Protein AF-A0A3B0WZ82-F1 (afdb_monomer_lite)

Sequence (132 aa):
RIGVQAMIANMFLNLLFVIPLVLLDFEGPHTGLALATSGSAYMNAFMLYQGLKRQGIYKHQKGWGKLLFQALLANSFMAIFLIFLTPSITQWLTWPLIERIPYLLGFVAIAALIYAMTLLISGFRPKHLQVK

pLDDT: mean 77.95, std 13.78, range [41.44, 95.81]

Organism: NCBI:txid652676

Foldseek 3Di:
DLVVVLVVVLVVLQCVQLVVLVVVPDPCSVVSNVVSNVVSVVVSVVSVVVVCVVVVVDDDDPCPVLLVVLQVQLVVQLVCCCVPVPDDPVVLVPDDPVVNVVVVVVSVVVSVVSSVVSSVVSPDDP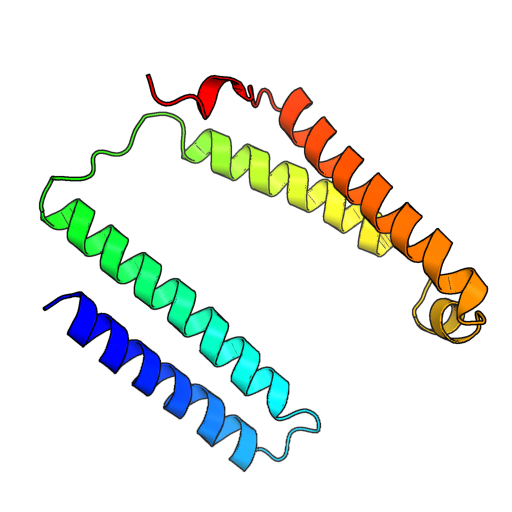CVVDDD

Secondary structure (DSSP, 8-state):
-HHHHHHHHHHHHHHHHHHHHHHTT-S-HHHHHHHHHHHHHHHHHHHHHHHHHHTT--PPPTTHHHHHHHHHHHHHHHHHHHHHHSPPHHHHHHS-HHHHHHHHHHHHHHHHHHHHHHHHHTT--GGGG---

Radius of gyration: 20.43 Å; chains: 1; bounding box: 48×30×53 Å

InterPro domains:
  IPR004268 Peptidoglycan biosynthesis protein MurJ [PF03023] (5-99)
  IPR051050 Lipid II flippase MurJ/MviN [PTHR47019] (2-130)

Structure (mmCIF, N/CA/C/O backbone):
data_AF-A0A3B0WZ82-F1
#
_entry.id   AF-A0A3B0WZ82-F1
#
loop_
_atom_site.group_PDB
_atom_site.id
_atom_site.type_symbol
_atom_site.label_atom_id
_atom_site.label_alt_id
_atom_site.label_comp_id
_atom_site.label_asym_id
_atom_site.label_entity_id
_atom_site.label_seq_id
_atom_site.pdbx_PDB_ins_code
_atom_site.Cartn_x
_atom_site.Cartn_y
_atom_site.Cartn_z
_atom_site.occupancy
_atom_site.B_iso_or_equiv
_atom_site.auth_seq_id
_atom_site.auth_comp_id
_atom_site.auth_asym_id
_atom_site.auth_atom_id
_atom_site.pdbx_PDB_model_num
ATOM 1 N N . ARG A 1 1 ? -24.632 -18.190 8.370 1.00 54.41 1 ARG A N 1
ATOM 2 C CA . ARG A 1 1 ? -25.448 -17.430 7.384 1.00 54.41 1 ARG A CA 1
ATOM 3 C C . ARG A 1 1 ? -24.631 -16.344 6.677 1.00 54.41 1 ARG A C 1
ATOM 5 O O . ARG A 1 1 ? -24.535 -16.415 5.464 1.00 54.41 1 ARG A O 1
ATOM 12 N N . ILE A 1 2 ? -23.960 -15.435 7.400 1.00 56.62 2 ILE A N 1
ATOM 13 C CA . ILE A 1 2 ? -23.102 -14.385 6.800 1.00 56.62 2 ILE A CA 1
ATOM 14 C C . ILE A 1 2 ? -21.958 -14.977 5.954 1.00 56.62 2 ILE A C 1
ATOM 16 O O . ILE A 1 2 ? -21.754 -14.537 4.834 1.00 56.62 2 ILE A O 1
ATOM 20 N N . GLY A 1 3 ? -21.289 -16.040 6.422 1.00 51.78 3 GLY A N 1
ATOM 21 C CA . GLY A 1 3 ? -20.233 -16.709 5.641 1.00 51.78 3 GLY A CA 1
ATOM 22 C C . GLY A 1 3 ? -20.713 -17.341 4.325 1.00 51.78 3 GLY A C 1
ATOM 23 O O . GLY A 1 3 ? -19.979 -17.339 3.348 1.00 51.78 3 GLY A O 1
ATOM 24 N N . VAL A 1 4 ? -21.967 -17.808 4.266 1.00 65.94 4 VAL A N 1
ATOM 25 C CA . VAL A 1 4 ? -22.566 -18.355 3.033 1.00 65.94 4 VAL A CA 1
ATOM 26 C C . VAL A 1 4 ? -22.918 -17.224 2.066 1.00 65.94 4 VAL A C 1
ATOM 28 O O . VAL A 1 4 ? -22.619 -17.321 0.884 1.00 65.94 4 VAL A O 1
ATOM 31 N N . GLN A 1 5 ? -23.473 -16.115 2.566 1.00 63.47 5 GLN A N 1
ATOM 32 C CA . GLN A 1 5 ? -23.730 -14.921 1.752 1.00 63.47 5 GLN A CA 1
ATOM 33 C C . GLN A 1 5 ? -22.433 -14.306 1.214 1.00 63.47 5 GLN A C 1
ATOM 35 O O . GLN A 1 5 ? -22.386 -13.925 0.051 1.00 63.47 5 GLN A O 1
ATOM 40 N N . ALA A 1 6 ? -21.368 -14.279 2.017 1.00 58.41 6 ALA A N 1
ATOM 41 C CA . ALA A 1 6 ? -20.055 -13.813 1.591 1.00 58.41 6 ALA A CA 1
ATOM 42 C C . ALA A 1 6 ? -19.419 -14.733 0.538 1.00 58.41 6 ALA A C 1
ATOM 44 O O . ALA A 1 6 ? -18.827 -14.244 -0.419 1.00 58.41 6 ALA A O 1
ATOM 45 N N . MET A 1 7 ? -19.573 -16.054 0.674 1.00 63.22 7 MET A N 1
ATOM 46 C CA . MET A 1 7 ? -19.057 -17.019 -0.301 1.00 63.22 7 MET A CA 1
ATOM 47 C C . MET A 1 7 ? -19.820 -16.942 -1.635 1.00 63.22 7 MET A C 1
ATOM 49 O O . MET A 1 7 ? -19.197 -16.919 -2.692 1.00 63.22 7 MET A O 1
ATOM 53 N N . ILE A 1 8 ? -21.151 -16.805 -1.592 1.00 68.31 8 ILE A N 1
ATOM 54 C CA . ILE A 1 8 ? -21.988 -16.607 -2.788 1.00 68.31 8 ILE A CA 1
ATOM 55 C C . IL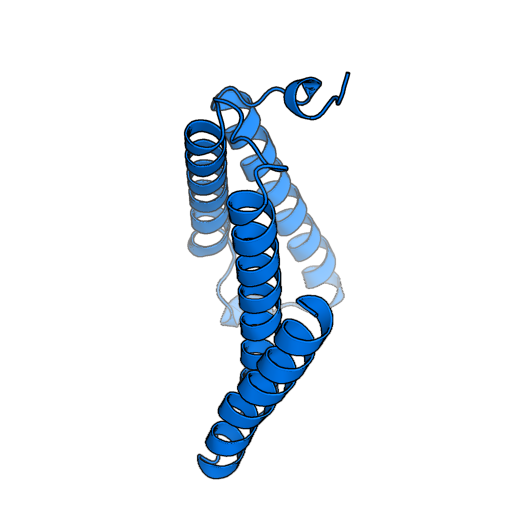E A 1 8 ? -21.629 -15.295 -3.483 1.00 68.31 8 ILE A C 1
ATOM 57 O O . ILE A 1 8 ? -21.471 -15.259 -4.699 1.00 68.31 8 ILE A O 1
ATOM 61 N N . ALA A 1 9 ? -21.466 -14.219 -2.718 1.00 62.06 9 ALA A N 1
ATOM 62 C CA . ALA A 1 9 ? -21.163 -12.912 -3.271 1.00 62.06 9 ALA A CA 1
ATOM 63 C C . ALA A 1 9 ? -19.712 -12.837 -3.809 1.00 62.06 9 ALA A C 1
ATOM 65 O O . ALA A 1 9 ? -19.476 -12.186 -4.825 1.00 62.06 9 ALA A O 1
ATOM 66 N N . ASN A 1 10 ? -18.770 -13.588 -3.220 1.00 62.69 10 ASN A N 1
ATOM 67 C CA . ASN A 1 10 ? -17.437 -13.826 -3.788 1.00 62.69 10 ASN A CA 1
ATOM 68 C C . ASN A 1 10 ? -17.507 -14.522 -5.150 1.00 62.69 10 ASN A C 1
ATOM 70 O O . ASN A 1 10 ? -16.941 -14.034 -6.124 1.00 62.69 10 ASN A O 1
ATOM 74 N N . MET A 1 11 ? -18.242 -15.634 -5.236 1.00 64.94 11 MET A N 1
ATOM 75 C CA . MET A 1 11 ? -18.415 -16.364 -6.495 1.00 64.94 11 MET A CA 1
ATOM 76 C C . MET A 1 11 ? -19.110 -15.509 -7.562 1.00 64.94 11 MET A C 1
ATOM 78 O O . MET A 1 11 ? -18.694 -15.533 -8.717 1.00 64.94 11 MET A O 1
ATOM 82 N N . PHE A 1 12 ? -20.109 -14.706 -7.180 1.00 69.00 12 PHE A N 1
ATOM 83 C CA . PHE A 1 12 ? -20.789 -13.779 -8.089 1.00 69.00 12 PHE A CA 1
ATOM 84 C C . PHE A 1 12 ? -19.860 -12.686 -8.622 1.00 69.00 12 PHE A C 1
ATOM 86 O O . PHE A 1 12 ? -19.860 -12.439 -9.823 1.00 69.00 12 PHE A O 1
ATOM 93 N N . LEU A 1 13 ? -19.051 -12.052 -7.766 1.00 59.81 13 LEU A N 1
ATOM 94 C CA . LEU A 1 13 ? -18.058 -11.065 -8.204 1.00 59.81 13 LEU A CA 1
ATOM 95 C C . LEU A 1 13 ? -16.983 -11.694 -9.088 1.00 59.81 13 LEU A C 1
ATOM 97 O O . LEU A 1 13 ? -16.605 -11.096 -10.091 1.00 59.81 13 LEU A O 1
ATOM 101 N N . ASN A 1 14 ? -16.520 -12.900 -8.745 1.00 61.03 14 ASN A N 1
ATOM 102 C CA . ASN A 1 14 ? -15.582 -13.644 -9.579 1.00 61.03 14 ASN A CA 1
ATOM 103 C C . ASN A 1 14 ? -16.150 -13.885 -10.982 1.00 61.03 14 ASN A C 1
ATOM 105 O O . ASN A 1 14 ? -15.496 -13.532 -11.957 1.00 61.03 14 ASN A O 1
ATOM 109 N N . LEU A 1 15 ? -17.388 -14.380 -11.106 1.00 62.59 15 LEU A N 1
ATOM 110 C CA . LEU A 1 15 ? -18.026 -14.548 -12.417 1.00 62.59 15 LEU A CA 1
ATOM 111 C C . LEU A 1 15 ? -18.244 -13.212 -13.145 1.00 62.59 15 LEU A C 1
ATOM 113 O O . LEU A 1 15 ? -17.963 -13.122 -14.338 1.00 62.59 15 LEU A O 1
ATOM 117 N N . LEU A 1 16 ? -18.717 -12.177 -12.444 1.00 66.56 16 LEU A N 1
ATOM 118 C CA . LEU A 1 16 ? -19.028 -10.874 -13.039 1.00 66.56 16 LEU A CA 1
ATOM 119 C C . LEU A 1 16 ? -17.782 -10.156 -13.569 1.00 66.56 16 LEU A C 1
ATOM 121 O O . LEU A 1 16 ? -17.899 -9.398 -14.517 1.00 66.56 16 LEU A O 1
ATOM 125 N N . PHE A 1 17 ? -16.603 -10.371 -12.982 1.00 60.88 17 PHE A N 1
ATOM 126 C CA . PHE A 1 17 ? -15.362 -9.748 -13.450 1.00 60.88 17 PHE A CA 1
ATOM 127 C C . PHE A 1 17 ? -14.584 -10.616 -14.443 1.00 60.88 17 PHE A C 1
ATOM 129 O O . PHE A 1 17 ? -13.988 -10.076 -15.372 1.00 60.88 17 PHE A O 1
ATOM 136 N N . VAL A 1 18 ? -14.600 -11.944 -14.291 1.00 57.38 18 VAL A N 1
ATOM 137 C CA . VAL A 1 18 ? -13.868 -12.859 -15.183 1.00 57.38 18 VAL A CA 1
ATOM 138 C C . VAL A 1 18 ? -14.548 -12.975 -16.551 1.00 57.38 18 VAL A C 1
ATOM 140 O O . VAL A 1 18 ? -13.861 -12.947 -17.569 1.00 57.38 18 VAL A O 1
ATOM 143 N N . ILE A 1 19 ? -15.883 -13.054 -16.607 1.00 60.09 19 ILE A N 1
ATOM 144 C CA . ILE A 1 19 ? -16.616 -13.260 -17.869 1.00 60.09 19 ILE A CA 1
ATOM 145 C C . ILE A 1 19 ? -16.466 -12.074 -18.842 1.00 60.09 19 ILE A C 1
ATOM 147 O O . ILE A 1 19 ? -16.133 -12.320 -20.002 1.00 60.09 19 ILE A O 1
ATOM 151 N N . PRO A 1 20 ? -16.639 -10.800 -18.433 1.00 60.06 20 PRO A N 1
ATOM 152 C CA . PRO A 1 20 ? -16.482 -9.675 -19.351 1.00 60.06 20 PRO A CA 1
ATOM 153 C C . PRO A 1 20 ? -15.041 -9.495 -19.819 1.00 60.06 20 PRO A C 1
ATOM 155 O O . PRO A 1 20 ? -14.830 -9.116 -20.963 1.00 60.06 20 PRO A O 1
ATOM 158 N N . LEU A 1 21 ? -14.048 -9.787 -18.969 1.00 55.97 21 LEU A N 1
ATOM 159 C CA . LEU A 1 21 ? -12.644 -9.641 -19.356 1.00 55.97 21 LEU A CA 1
ATOM 160 C C . LEU A 1 21 ? -12.195 -10.677 -20.389 1.00 55.97 21 LEU A C 1
ATOM 162 O O . LEU A 1 21 ? -11.351 -10.362 -21.220 1.00 55.97 21 LEU A O 1
ATOM 166 N N . VAL A 1 22 ? -12.759 -11.887 -20.347 1.00 54.84 22 VAL A N 1
ATOM 167 C CA . VAL A 1 22 ? -12.519 -12.922 -21.364 1.00 54.84 22 VAL A CA 1
ATOM 168 C C . VAL A 1 22 ? -13.256 -12.596 -22.667 1.00 54.84 22 VAL A C 1
ATOM 170 O O . VAL A 1 22 ? -12.736 -12.871 -23.740 1.00 54.84 22 VAL A O 1
ATOM 173 N N . LEU A 1 23 ? -14.439 -11.973 -22.597 1.00 56.66 23 LEU A N 1
ATOM 174 C CA . LEU A 1 23 ? -15.203 -11.573 -23.786 1.00 56.66 23 LEU A CA 1
ATOM 175 C C . LEU A 1 23 ? -14.638 -10.337 -24.509 1.00 56.66 23 LEU A C 1
ATOM 177 O O . LEU A 1 23 ? -14.923 -10.153 -25.689 1.00 56.66 23 LEU A O 1
ATOM 181 N N . LEU A 1 24 ? -13.889 -9.480 -23.808 1.00 60.12 24 LEU A N 1
ATOM 182 C CA . LEU A 1 24 ? -13.344 -8.220 -24.335 1.00 60.12 24 LEU A CA 1
ATOM 183 C C . LEU A 1 24 ? -11.926 -8.342 -24.928 1.00 60.12 24 LEU A C 1
ATOM 185 O O . LEU A 1 24 ? -11.341 -7.317 -25.262 1.00 60.12 24 LEU A O 1
ATOM 189 N N . ASP A 1 25 ? -11.385 -9.561 -25.049 1.00 54.38 25 ASP A N 1
ATOM 190 C CA . ASP A 1 25 ? -10.091 -9.879 -25.691 1.00 54.38 25 ASP A CA 1
ATOM 191 C C . ASP A 1 25 ? -8.921 -8.979 -25.232 1.00 54.38 25 ASP A C 1
ATOM 193 O O . ASP A 1 25 ? -8.083 -8.515 -26.002 1.00 54.38 25 ASP A O 1
ATOM 197 N N . PHE A 1 26 ? -8.894 -8.672 -23.931 1.00 57.91 26 PHE A N 1
ATOM 198 C CA . PHE A 1 26 ? -7.895 -7.793 -23.329 1.00 57.91 26 PHE A CA 1
ATOM 199 C C . PHE A 1 26 ? -6.566 -8.553 -23.175 1.00 57.91 26 PHE A C 1
ATOM 201 O O . PHE A 1 26 ? -6.556 -9.622 -22.565 1.00 57.91 26 PHE A O 1
ATOM 208 N N . GLU A 1 27 ? -5.442 -7.985 -23.638 1.00 55.56 27 GLU A N 1
ATOM 209 C CA . GLU A 1 27 ? -4.088 -8.597 -23.694 1.00 55.56 27 GLU A CA 1
ATOM 210 C C . GLU A 1 27 ? -3.523 -9.134 -22.348 1.00 55.56 27 GLU A C 1
ATOM 212 O O . GLU A 1 27 ? -2.428 -9.692 -22.301 1.00 55.56 27 GLU A O 1
ATOM 217 N N . GLY A 1 28 ? -4.261 -9.022 -21.237 1.00 59.50 28 GLY A N 1
ATOM 218 C CA . GLY A 1 28 ? -3.916 -9.605 -19.938 1.00 59.50 28 GLY A CA 1
ATOM 219 C C . GLY A 1 28 ? -5.139 -10.095 -19.149 1.00 59.50 28 GLY A C 1
ATOM 220 O O . GLY A 1 28 ? -5.517 -9.446 -18.168 1.00 59.50 28 GLY A O 1
ATOM 221 N N . PRO A 1 29 ? -5.732 -11.257 -19.491 1.00 57.22 29 PRO A N 1
ATOM 222 C CA . PRO A 1 29 ? -6.931 -11.801 -18.833 1.00 57.22 29 PRO A CA 1
ATOM 223 C C . PRO A 1 29 ? -6.767 -12.002 -17.314 1.00 57.22 29 PRO A C 1
ATOM 225 O O . PRO A 1 29 ? -7.724 -11.910 -16.543 1.00 57.22 29 PRO A O 1
ATOM 228 N N . HIS A 1 30 ? -5.529 -12.218 -16.856 1.00 65.19 30 HIS A N 1
ATOM 229 C CA . HIS A 1 30 ? -5.181 -12.382 -15.442 1.00 65.19 30 HIS A CA 1
ATOM 230 C C . HIS A 1 30 ? -5.430 -11.124 -14.592 1.00 65.19 30 HIS A C 1
ATOM 232 O O . HIS A 1 30 ? -5.676 -11.241 -13.390 1.00 65.19 30 HIS A O 1
ATOM 238 N N . THR A 1 31 ? -5.426 -9.931 -15.194 1.00 68.62 31 THR A N 1
ATOM 239 C CA . THR A 1 31 ? -5.722 -8.672 -14.492 1.00 68.62 31 THR A CA 1
ATOM 240 C C . THR A 1 31 ? -7.159 -8.657 -13.971 1.00 68.62 31 THR A C 1
ATOM 242 O O . THR A 1 31 ? -7.404 -8.242 -12.839 1.00 68.62 31 THR A O 1
ATOM 245 N N . GLY A 1 32 ? -8.111 -9.188 -14.745 1.00 66.00 32 GLY A N 1
ATOM 246 C CA . GLY A 1 32 ? -9.509 -9.307 -14.320 1.00 66.00 32 GLY A CA 1
ATOM 247 C C . GLY A 1 32 ? -9.681 -10.280 -13.168 1.00 66.00 32 GLY A C 1
ATOM 248 O O . GLY A 1 32 ? -10.406 -9.982 -12.224 1.00 66.00 32 GLY A O 1
ATOM 249 N N . LEU A 1 33 ? -8.951 -11.397 -13.186 1.00 66.44 33 LEU A N 1
ATOM 250 C CA . LEU A 1 33 ? -8.953 -12.368 -12.091 1.00 66.44 33 LEU A CA 1
ATOM 251 C C . LEU A 1 33 ? -8.396 -11.764 -10.788 1.00 66.44 33 LEU A C 1
ATOM 253 O O . LEU A 1 33 ? -8.956 -11.975 -9.707 1.00 66.44 33 LEU A O 1
ATOM 257 N N . ALA A 1 34 ? -7.323 -10.973 -10.881 1.00 72.56 34 ALA A N 1
ATOM 258 C CA . ALA A 1 34 ? -6.734 -10.283 -9.734 1.00 72.56 34 ALA A CA 1
ATOM 259 C C . ALA A 1 34 ? -7.678 -9.210 -9.157 1.00 72.56 34 ALA A C 1
ATOM 261 O O . ALA A 1 34 ? -7.857 -9.129 -7.935 1.00 72.56 34 ALA A O 1
ATOM 262 N N . LEU A 1 35 ? -8.332 -8.426 -10.022 1.00 72.31 35 LEU A N 1
ATOM 263 C CA . LEU A 1 35 ? -9.343 -7.444 -9.619 1.00 72.31 35 LEU A CA 1
ATOM 264 C C . LEU A 1 35 ? -10.565 -8.111 -8.980 1.00 72.31 35 LEU A C 1
ATOM 266 O O . LEU A 1 35 ? -11.031 -7.651 -7.939 1.00 72.31 35 LEU A O 1
ATOM 270 N N . ALA A 1 36 ? -11.037 -9.223 -9.542 1.00 69.44 36 ALA A N 1
ATOM 271 C CA . ALA A 1 36 ? -12.162 -9.982 -9.012 1.00 69.44 36 ALA A CA 1
ATOM 272 C C . ALA A 1 36 ? -11.879 -10.533 -7.607 1.00 69.44 36 ALA A C 1
ATOM 274 O O . ALA A 1 36 ? -12.685 -10.374 -6.687 1.00 69.44 36 ALA A O 1
ATOM 275 N N . THR A 1 37 ? -10.693 -11.121 -7.425 1.00 73.25 37 THR A N 1
ATOM 276 C CA . THR A 1 37 ? -10.243 -11.670 -6.139 1.00 73.25 37 THR A CA 1
ATOM 277 C C . THR A 1 37 ? -10.133 -10.569 -5.084 1.00 73.25 37 THR A C 1
ATOM 279 O O . THR A 1 37 ? -10.647 -10.710 -3.972 1.00 73.25 37 THR A O 1
ATOM 282 N N . SER A 1 38 ? -9.525 -9.436 -5.447 1.00 75.19 38 SER A N 1
ATOM 283 C CA . SER A 1 38 ? -9.364 -8.289 -4.548 1.00 75.19 38 SER A CA 1
ATOM 284 C C . SER A 1 38 ? -10.717 -7.666 -4.191 1.00 75.19 38 SER A C 1
ATOM 286 O O . SER A 1 38 ? -11.009 -7.435 -3.017 1.00 75.19 38 SER A O 1
ATOM 288 N N . GLY A 1 39 ? -11.587 -7.455 -5.183 1.00 74.81 39 GLY A N 1
ATOM 289 C CA . GLY A 1 39 ? -12.934 -6.916 -4.995 1.00 74.81 39 GLY A CA 1
ATOM 290 C C . GLY A 1 39 ? -13.797 -7.802 -4.101 1.00 74.81 39 GLY A C 1
ATOM 291 O O . GLY A 1 39 ? -14.461 -7.308 -3.184 1.00 74.81 39 GLY A O 1
ATOM 292 N N . SER A 1 40 ? -13.728 -9.123 -4.283 1.00 69.88 40 SER A N 1
ATOM 293 C CA . SER A 1 40 ? -14.407 -10.033 -3.371 1.00 69.88 40 SER A CA 1
ATOM 294 C C . SER A 1 40 ? -13.846 -9.983 -1.952 1.00 69.88 40 SER A C 1
ATOM 296 O O . SER A 1 40 ? -14.632 -10.105 -1.008 1.00 69.88 40 SER A O 1
ATOM 298 N N . ALA A 1 41 ? -12.531 -9.860 -1.771 1.00 75.31 41 ALA A N 1
ATOM 299 C CA . ALA A 1 41 ? -11.950 -9.774 -0.437 1.00 75.31 41 ALA A CA 1
ATOM 300 C C . ALA A 1 41 ? -12.486 -8.538 0.306 1.00 75.31 41 ALA A C 1
ATOM 302 O O . ALA A 1 41 ? -12.932 -8.651 1.451 1.00 75.31 41 ALA A O 1
ATOM 303 N N . TYR A 1 42 ? -12.551 -7.387 -0.375 1.00 77.56 42 TYR A N 1
ATOM 304 C CA . TYR A 1 42 ? -13.138 -6.162 0.176 1.00 77.56 42 TYR A CA 1
ATOM 305 C C . TYR A 1 42 ? -14.616 -6.321 0.530 1.00 77.56 42 TYR A C 1
ATOM 307 O O . TYR A 1 42 ? -15.033 -5.919 1.617 1.00 77.56 42 TYR A O 1
ATOM 315 N N . MET A 1 43 ? -15.415 -6.928 -0.347 1.00 74.25 43 MET A N 1
ATOM 316 C CA . MET A 1 43 ? -16.842 -7.100 -0.086 1.00 74.25 43 MET A CA 1
ATOM 317 C C . MET A 1 43 ? -17.108 -8.068 1.074 1.00 74.25 43 MET A C 1
ATOM 319 O O . MET A 1 43 ? -17.970 -7.797 1.911 1.00 74.25 43 MET A O 1
ATOM 323 N N . ASN A 1 44 ? -16.339 -9.156 1.177 1.00 75.81 44 ASN A N 1
ATOM 324 C CA . ASN A 1 44 ? -16.420 -10.082 2.307 1.00 75.81 44 ASN A CA 1
ATOM 325 C C . ASN A 1 44 ? -16.069 -9.372 3.629 1.00 75.81 44 ASN A C 1
ATOM 327 O O . ASN A 1 44 ? -16.840 -9.423 4.591 1.00 75.81 44 ASN A O 1
ATOM 331 N N . ALA A 1 45 ? -14.967 -8.614 3.652 1.00 77.81 45 ALA A N 1
ATOM 332 C CA . ALA A 1 45 ? -14.582 -7.806 4.807 1.00 77.81 45 ALA A CA 1
ATOM 333 C C . ALA A 1 45 ? -15.665 -6.775 5.187 1.00 77.81 45 ALA A C 1
ATOM 335 O O . ALA A 1 45 ? -15.978 -6.605 6.368 1.00 77.81 45 ALA A O 1
ATOM 336 N N . PHE A 1 46 ? -16.292 -6.131 4.197 1.00 80.44 46 PHE A N 1
ATOM 337 C CA . PHE A 1 46 ? -17.368 -5.164 4.412 1.00 80.44 46 PHE A CA 1
ATOM 338 C C . PHE A 1 46 ? -18.637 -5.805 4.993 1.00 80.44 46 PHE A C 1
ATOM 340 O O . PHE A 1 46 ? -19.202 -5.290 5.960 1.00 80.44 46 PHE A O 1
ATOM 347 N N . MET A 1 47 ? -19.072 -6.947 4.451 1.00 77.00 47 MET A N 1
ATOM 348 C CA . MET A 1 47 ? -20.221 -7.699 4.966 1.00 77.00 47 MET A CA 1
ATOM 349 C C . MET A 1 47 ? -19.994 -8.163 6.408 1.00 77.00 47 MET A C 1
ATOM 351 O O . MET A 1 47 ? -20.892 -8.036 7.245 1.00 77.00 47 MET A O 1
ATOM 355 N N . LEU A 1 48 ? -18.790 -8.655 6.721 1.00 78.81 48 LEU A N 1
ATOM 356 C CA . LEU A 1 48 ? -18.410 -9.047 8.077 1.00 78.81 48 LEU A CA 1
ATOM 357 C C . LEU A 1 48 ? -18.470 -7.852 9.038 1.00 78.81 48 LEU A C 1
ATOM 359 O O . LEU A 1 48 ? -19.104 -7.934 10.091 1.00 78.81 48 LEU A O 1
ATOM 363 N N . TYR A 1 49 ? -17.873 -6.724 8.650 1.00 79.75 49 TYR A N 1
ATOM 364 C CA . TYR A 1 49 ? -17.905 -5.483 9.421 1.00 79.75 49 TYR A CA 1
ATOM 365 C C . TYR A 1 49 ? -19.339 -4.986 9.663 1.00 79.75 49 TYR A C 1
ATOM 367 O O . TYR A 1 49 ? -19.699 -4.628 10.789 1.00 79.75 49 TYR A O 1
ATOM 375 N N . GLN A 1 50 ? -20.195 -5.008 8.638 1.00 79.75 50 GLN A N 1
ATOM 376 C CA . GLN A 1 50 ? -21.594 -4.608 8.772 1.00 79.75 50 GLN A CA 1
ATOM 377 C C . GLN A 1 50 ? -22.365 -5.555 9.704 1.00 79.75 50 GLN A C 1
ATOM 379 O O . GLN A 1 50 ? -23.150 -5.087 10.530 1.00 79.75 50 GLN A O 1
ATOM 384 N N . GLY A 1 51 ? -22.124 -6.866 9.612 1.00 80.38 51 GLY A N 1
ATOM 385 C CA . GLY A 1 51 ? -22.709 -7.871 10.501 1.00 80.38 51 GLY A CA 1
ATOM 386 C C . GLY A 1 51 ? -22.328 -7.649 11.966 1.00 80.38 51 GLY A C 1
ATOM 387 O O . GLY A 1 51 ? -23.206 -7.572 12.823 1.00 80.38 51 GLY A O 1
ATOM 388 N N . LEU A 1 52 ? -21.037 -7.447 12.237 1.00 81.62 52 LEU A N 1
ATOM 389 C CA . LEU A 1 52 ? -20.501 -7.138 13.567 1.00 81.62 52 LEU A CA 1
ATOM 390 C C . LEU A 1 52 ? -21.087 -5.848 14.158 1.00 81.62 52 LEU A C 1
ATOM 392 O O . LEU A 1 52 ? -21.400 -5.790 15.349 1.00 81.62 52 LEU A O 1
ATOM 396 N N . LYS A 1 53 ? -21.267 -4.818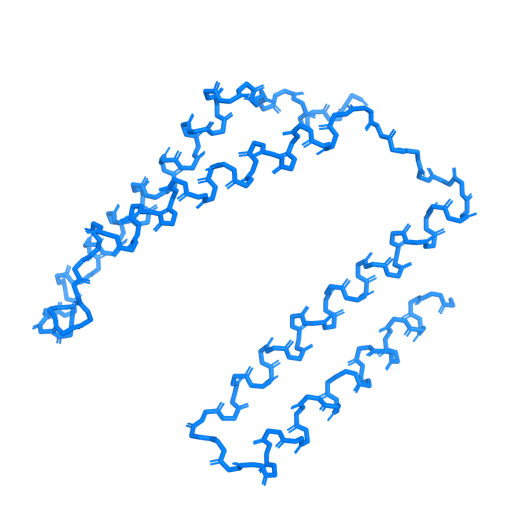 13.321 1.00 79.75 53 LYS A N 1
ATOM 397 C CA . LYS A 1 53 ? -21.879 -3.544 13.719 1.00 79.75 53 LYS A CA 1
ATOM 398 C C . LYS A 1 53 ? -23.370 -3.702 14.028 1.00 79.75 53 LYS A C 1
ATOM 400 O O . LYS A 1 53 ? -23.837 -3.177 15.033 1.00 79.75 53 LYS A O 1
ATOM 405 N N . ARG A 1 54 ? -24.116 -4.440 13.194 1.00 78.81 54 ARG A N 1
ATOM 406 C CA . ARG A 1 54 ? -25.557 -4.702 13.385 1.00 78.81 54 ARG A CA 1
ATOM 407 C C . ARG A 1 54 ? -25.843 -5.551 14.622 1.00 78.81 54 ARG A C 1
ATOM 409 O O . ARG A 1 54 ? -26.849 -5.327 15.278 1.00 78.81 54 ARG A O 1
ATOM 416 N N . GLN A 1 55 ? -24.961 -6.491 14.951 1.00 82.00 55 GLN A N 1
ATOM 417 C CA . GLN A 1 55 ? -25.080 -7.330 16.147 1.00 82.00 55 GLN A CA 1
ATOM 418 C C . GLN A 1 55 ? -24.644 -6.610 17.435 1.00 82.00 55 GLN A C 1
ATOM 420 O O . GLN A 1 55 ? -24.710 -7.194 18.510 1.00 82.00 55 GLN A O 1
ATOM 425 N N . GLY A 1 56 ? -24.166 -5.362 17.348 1.00 78.44 56 GLY A N 1
ATOM 426 C CA . GLY A 1 56 ? -23.723 -4.580 18.508 1.00 78.44 56 GLY A CA 1
ATOM 427 C C . GLY A 1 56 ? -22.437 -5.088 19.175 1.00 78.44 56 GLY A C 1
ATOM 428 O O . GLY A 1 56 ? -21.999 -4.496 20.159 1.00 78.44 56 GLY A O 1
ATOM 429 N N . ILE A 1 57 ? -21.815 -6.141 18.631 1.00 78.56 57 ILE A N 1
ATOM 430 C CA . ILE A 1 57 ? -20.578 -6.751 19.143 1.00 78.56 57 ILE A CA 1
ATOM 431 C C . ILE A 1 57 ? -19.389 -5.808 18.914 1.00 78.56 57 ILE A C 1
ATOM 433 O O . ILE A 1 57 ? -18.498 -5.707 19.754 1.00 78.56 57 ILE A O 1
ATOM 437 N N . TYR A 1 58 ? -19.381 -5.076 17.794 1.00 73.62 58 TYR A N 1
ATOM 438 C CA . TYR A 1 58 ? -18.298 -4.157 17.457 1.00 73.62 58 TYR A CA 1
ATOM 439 C C . TYR A 1 58 ? -18.652 -2.697 17.753 1.00 73.62 58 TYR A C 1
ATOM 441 O O . TYR A 1 58 ? -19.487 -2.086 17.081 1.00 73.62 58 TYR A O 1
ATOM 449 N N . LYS A 1 59 ? -17.948 -2.107 18.724 1.00 70.12 59 LYS A N 1
ATOM 450 C CA . LYS A 1 59 ? -17.960 -0.664 18.996 1.00 70.12 59 LYS A CA 1
ATOM 451 C C . LYS A 1 59 ? -16.700 -0.028 18.416 1.00 70.12 59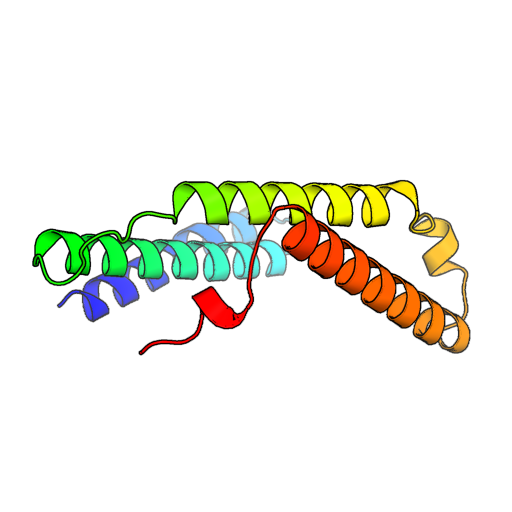 LYS A C 1
ATOM 453 O O . LYS A 1 59 ? -15.590 -0.478 18.685 1.00 70.12 59 LYS A O 1
ATOM 458 N N . HIS A 1 60 ? -16.869 1.037 17.633 1.00 67.44 60 HIS A N 1
ATOM 459 C CA . HIS A 1 60 ? -15.728 1.779 17.097 1.00 67.44 60 HIS A CA 1
ATOM 460 C C . HIS A 1 60 ? -14.956 2.426 18.239 1.00 67.44 60 HIS A C 1
ATOM 462 O O . HIS A 1 60 ? -15.480 3.297 18.932 1.00 67.44 60 HIS A O 1
ATOM 468 N N . GLN A 1 61 ? -13.703 2.017 18.415 1.00 70.88 61 GLN A N 1
ATOM 469 C CA . GLN A 1 61 ? -12.803 2.708 19.326 1.00 70.88 61 GLN A CA 1
ATOM 470 C C . GLN A 1 61 ? -12.459 4.099 18.770 1.00 70.88 61 GLN A C 1
ATOM 472 O O . GLN A 1 61 ? -12.368 4.305 17.558 1.00 70.88 61 GLN A O 1
ATOM 477 N N . LYS A 1 62 ? -12.276 5.087 19.647 1.00 73.31 62 LYS A N 1
ATOM 478 C CA . LYS A 1 62 ? -11.828 6.422 19.228 1.00 73.31 62 LYS A CA 1
ATOM 479 C C . LYS A 1 62 ? -10.395 6.308 18.684 1.00 73.31 62 LYS A C 1
ATOM 481 O O . LYS A 1 62 ? -9.544 5.730 19.346 1.00 73.31 62 LYS A O 1
ATOM 486 N N . GLY A 1 63 ? -10.129 6.847 17.491 1.00 79.56 63 GLY A N 1
ATOM 487 C CA . GLY A 1 63 ? -8.779 6.880 16.899 1.00 79.56 63 GLY A CA 1
ATOM 488 C C . GLY A 1 63 ? -8.652 6.333 15.473 1.00 79.56 63 GLY A C 1
ATOM 489 O O . GLY A 1 63 ? -7.672 6.651 14.807 1.00 79.56 63 GLY A O 1
ATOM 490 N N . TRP A 1 64 ? -9.650 5.604 14.959 1.00 81.12 64 TRP A N 1
ATOM 491 C CA . TRP A 1 64 ? -9.620 5.046 13.595 1.00 81.12 64 TRP A CA 1
ATOM 492 C C . TRP A 1 64 ? -9.444 6.102 12.496 1.00 81.12 64 TRP A C 1
ATOM 494 O O . TRP A 1 64 ? -8.658 5.894 11.579 1.00 81.12 64 TRP A O 1
ATOM 504 N N . GLY A 1 65 ? -10.111 7.256 12.606 1.00 84.62 65 GLY A N 1
ATOM 505 C CA . GLY A 1 65 ? -9.951 8.345 11.632 1.00 84.62 65 GLY A CA 1
ATOM 506 C C . GLY A 1 65 ? -8.528 8.913 11.603 1.00 84.62 65 GLY A C 1
ATOM 507 O O . GLY A 1 65 ? -7.975 9.143 10.532 1.00 84.62 65 GLY A O 1
ATOM 508 N N . LYS A 1 66 ? -7.896 9.058 12.776 1.00 86.38 66 LYS A N 1
ATOM 509 C CA . LYS A 1 66 ? -6.495 9.486 12.878 1.00 86.38 66 LYS A CA 1
ATOM 510 C C . LYS A 1 66 ? -5.562 8.448 12.256 1.00 86.38 66 LYS A C 1
ATOM 512 O O . LYS A 1 66 ? -4.678 8.823 11.499 1.00 86.38 66 LYS A O 1
ATOM 517 N N . LEU A 1 67 ? -5.781 7.164 12.538 1.00 85.81 67 LEU A N 1
ATOM 518 C CA . LEU A 1 67 ? -4.987 6.073 11.971 1.00 85.81 67 LEU A CA 1
ATOM 519 C C . LEU A 1 67 ? -5.114 6.003 10.442 1.00 85.81 67 LEU A C 1
ATOM 521 O O . LEU A 1 67 ? -4.105 5.866 9.759 1.00 85.81 67 LEU A O 1
ATOM 525 N N . LEU A 1 68 ? -6.326 6.168 9.902 1.00 88.94 68 LEU A N 1
ATOM 526 C CA . LEU A 1 68 ? -6.557 6.249 8.457 1.00 88.94 68 LEU A CA 1
ATOM 527 C C . LEU A 1 68 ? -5.808 7.426 7.830 1.00 88.94 68 LEU A C 1
ATOM 529 O O . LEU A 1 68 ? -5.129 7.243 6.827 1.00 88.94 68 LEU A O 1
ATOM 533 N N . PHE A 1 69 ? -5.880 8.613 8.436 1.00 91.12 69 PHE A N 1
ATOM 534 C CA . PHE A 1 69 ? -5.151 9.783 7.944 1.00 91.12 69 PHE A CA 1
ATOM 535 C C . PHE A 1 69 ? -3.630 9.574 7.978 1.00 91.12 69 PHE A C 1
ATOM 537 O O . PHE A 1 69 ? -2.956 9.829 6.985 1.00 91.12 69 PHE A O 1
ATOM 544 N N . GLN A 1 70 ? -3.092 9.051 9.085 1.00 91.62 70 GLN A N 1
ATOM 545 C CA . GLN A 1 70 ? -1.668 8.721 9.216 1.00 91.62 70 GLN A CA 1
ATOM 546 C C . GLN A 1 70 ? -1.216 7.708 8.155 1.00 91.62 70 GLN A C 1
ATOM 548 O O . GLN A 1 70 ? -0.160 7.884 7.551 1.00 91.62 70 GLN A O 1
ATOM 553 N N . ALA A 1 71 ? -2.021 6.671 7.905 1.00 90.94 71 ALA A N 1
ATOM 554 C CA . ALA A 1 71 ? -1.730 5.661 6.895 1.00 90.94 71 ALA A CA 1
ATOM 555 C C . ALA A 1 71 ? -1.789 6.237 5.475 1.00 90.94 71 ALA A C 1
ATOM 557 O O . ALA A 1 71 ? -0.905 5.953 4.671 1.00 90.94 71 ALA A O 1
ATOM 558 N N . LEU A 1 72 ? -2.792 7.058 5.152 1.00 94.19 72 LEU A N 1
ATOM 559 C CA . LEU A 1 72 ? -2.883 7.723 3.847 1.00 94.19 72 LEU A CA 1
ATOM 560 C C . LEU A 1 72 ? -1.690 8.649 3.609 1.00 94.19 72 LEU A C 1
ATOM 562 O O . LEU A 1 72 ? -1.104 8.632 2.530 1.00 94.19 72 LEU A O 1
ATOM 566 N N . LEU A 1 73 ? -1.297 9.412 4.627 1.00 94.12 73 LEU A N 1
ATOM 567 C CA . LEU A 1 73 ? -0.146 10.302 4.564 1.00 94.12 73 LEU A CA 1
ATOM 568 C C . LEU A 1 73 ? 1.153 9.505 4.349 1.00 94.12 73 LEU A C 1
ATOM 570 O O . LEU A 1 73 ? 1.881 9.789 3.402 1.00 94.12 73 LEU A O 1
ATOM 574 N N . ALA A 1 74 ? 1.398 8.443 5.125 1.00 93.56 74 ALA A N 1
ATOM 575 C CA . ALA A 1 74 ? 2.554 7.557 4.939 1.00 93.56 74 ALA A CA 1
ATOM 576 C C . ALA A 1 74 ? 2.598 6.899 3.548 1.00 93.56 74 ALA A C 1
ATOM 578 O O . ALA A 1 74 ? 3.646 6.894 2.903 1.00 93.56 74 ALA A O 1
ATOM 579 N N . ASN A 1 75 ? 1.458 6.411 3.048 1.00 94.38 75 ASN A N 1
ATOM 580 C CA . ASN A 1 75 ? 1.364 5.855 1.697 1.00 94.38 75 ASN A CA 1
ATOM 581 C C . ASN A 1 75 ? 1.624 6.907 0.615 1.00 94.38 75 ASN A C 1
ATOM 583 O O . ASN A 1 75 ? 2.243 6.593 -0.395 1.00 94.38 75 ASN A O 1
ATOM 587 N N . SER A 1 76 ? 1.197 8.153 0.827 1.00 95.69 76 SER A N 1
ATOM 588 C CA . SER A 1 76 ? 1.402 9.237 -0.138 1.00 95.69 76 SER A CA 1
ATOM 589 C C . SER A 1 76 ? 2.886 9.581 -0.276 1.00 95.69 76 SER A C 1
ATOM 591 O O . SER A 1 76 ? 3.393 9.661 -1.390 1.00 95.69 76 SER A O 1
ATOM 593 N N . PHE A 1 77 ? 3.615 9.703 0.840 1.00 94.00 77 PHE A N 1
ATOM 594 C CA . PHE A 1 77 ? 5.066 9.931 0.815 1.00 94.00 77 PHE A CA 1
ATOM 595 C C . PHE A 1 77 ? 5.831 8.763 0.186 1.00 94.00 77 PHE A C 1
ATOM 597 O O . PHE A 1 77 ? 6.718 8.981 -0.639 1.00 94.00 77 PHE A O 1
ATOM 604 N N . MET A 1 78 ? 5.460 7.527 0.527 1.00 95.44 78 MET A N 1
ATOM 605 C CA . MET A 1 78 ? 6.039 6.332 -0.088 1.00 95.44 78 MET A CA 1
ATOM 606 C C . MET A 1 78 ? 5.781 6.292 -1.605 1.00 95.44 78 MET A C 1
ATOM 608 O O . MET A 1 78 ? 6.694 5.996 -2.373 1.00 95.44 78 MET A O 1
ATOM 612 N N . ALA A 1 79 ? 4.566 6.627 -2.050 1.00 94.50 79 ALA A N 1
ATOM 613 C CA . ALA A 1 79 ? 4.210 6.662 -3.466 1.00 94.50 79 ALA A CA 1
ATOM 614 C C . ALA A 1 79 ? 4.975 7.753 -4.225 1.00 94.50 79 ALA A C 1
ATOM 616 O O . ALA A 1 79 ? 5.485 7.485 -5.307 1.00 94.50 79 ALA A O 1
ATOM 617 N N . ILE A 1 80 ? 5.114 8.953 -3.651 1.00 94.88 80 ILE A N 1
ATOM 618 C CA . ILE A 1 80 ? 5.917 10.037 -4.238 1.00 94.88 80 ILE A CA 1
ATOM 619 C C . ILE A 1 80 ? 7.363 9.572 -4.436 1.00 94.88 80 ILE A C 1
ATOM 621 O O . ILE A 1 80 ? 7.912 9.734 -5.522 1.00 94.88 80 ILE A O 1
ATOM 625 N N . PHE A 1 81 ? 7.966 8.940 -3.428 1.00 94.06 81 PHE A N 1
ATOM 626 C CA . PHE A 1 81 ? 9.308 8.377 -3.562 1.00 94.06 81 PHE A CA 1
ATOM 627 C C . PHE A 1 81 ? 9.388 7.365 -4.711 1.00 94.06 81 PHE A C 1
ATOM 629 O O . PHE A 1 81 ? 10.233 7.497 -5.590 1.00 94.06 81 PHE A O 1
ATOM 636 N N . LEU A 1 82 ? 8.482 6.388 -4.754 1.00 92.81 82 LEU A N 1
ATOM 637 C CA . LEU A 1 82 ? 8.528 5.350 -5.781 1.00 92.81 82 LEU A CA 1
ATOM 638 C C . LEU A 1 82 ? 8.266 5.894 -7.192 1.00 92.81 82 LEU A C 1
ATOM 640 O O . LEU A 1 82 ? 8.897 5.429 -8.133 1.00 92.81 82 LEU A O 1
ATOM 644 N N . ILE A 1 83 ? 7.376 6.872 -7.356 1.00 92.19 83 ILE A N 1
ATOM 645 C CA . ILE A 1 83 ? 7.029 7.422 -8.674 1.00 92.19 83 ILE A CA 1
ATOM 646 C C . ILE A 1 83 ? 8.135 8.336 -9.209 1.00 92.19 83 ILE A C 1
ATOM 648 O O . ILE A 1 83 ? 8.439 8.284 -10.397 1.00 92.19 83 ILE A O 1
ATOM 652 N N . PHE A 1 84 ? 8.728 9.175 -8.355 1.00 90.69 84 PHE A N 1
ATOM 653 C CA . PHE A 1 84 ? 9.665 10.209 -8.802 1.00 90.69 84 PHE A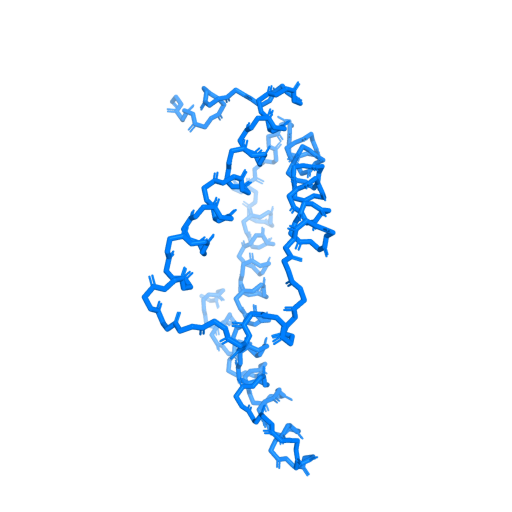 CA 1
ATOM 654 C C . PHE A 1 84 ? 11.140 9.817 -8.675 1.00 90.69 84 PHE A C 1
ATOM 656 O O . PHE A 1 84 ? 11.959 10.349 -9.419 1.00 90.69 84 PHE A O 1
ATOM 663 N N . LEU A 1 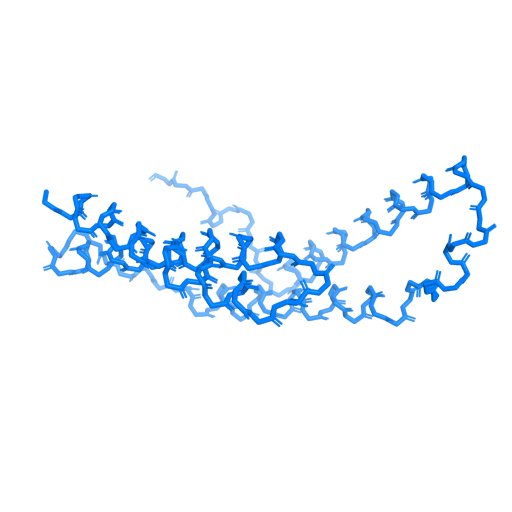85 ? 11.499 8.938 -7.733 1.00 87.88 85 LEU A N 1
ATOM 664 C CA . LEU A 1 85 ? 12.898 8.581 -7.456 1.00 87.88 85 LEU A CA 1
ATOM 665 C C . LEU A 1 85 ? 13.284 7.179 -7.950 1.00 87.88 85 LEU A C 1
ATOM 667 O O . LEU A 1 85 ? 14.467 6.837 -7.915 1.00 87.88 85 LEU A O 1
ATOM 671 N N . THR A 1 86 ? 12.335 6.373 -8.437 1.00 88.88 86 THR A N 1
ATOM 672 C CA . THR A 1 86 ? 12.661 5.101 -9.102 1.00 88.88 86 THR A CA 1
ATOM 673 C C . THR A 1 86 ? 13.021 5.369 -10.569 1.00 88.88 86 THR A C 1
ATOM 675 O O . THR A 1 86 ? 12.365 6.189 -11.215 1.00 88.88 86 THR A O 1
ATOM 678 N N . PRO A 1 87 ? 14.045 4.701 -11.132 1.00 86.94 87 PRO A N 1
ATOM 679 C CA . PRO A 1 87 ? 14.382 4.814 -12.549 1.00 86.94 87 PRO A CA 1
ATOM 680 C C . PRO A 1 87 ? 13.208 4.427 -13.456 1.00 86.94 87 PRO A C 1
ATOM 682 O O . PRO A 1 87 ? 12.359 3.605 -13.106 1.00 86.94 87 PRO A O 1
ATOM 685 N N . SER A 1 88 ? 13.199 5.001 -14.660 1.00 87.25 88 SER A N 1
ATOM 686 C CA . SER A 1 88 ? 12.194 4.686 -15.679 1.00 87.25 88 SER A CA 1
ATOM 687 C C . SER A 1 88 ? 12.191 3.196 -16.042 1.00 87.25 88 SER A C 1
ATOM 689 O O . SER A 1 88 ? 13.220 2.519 -15.968 1.00 87.25 88 SER A O 1
ATOM 691 N N . ILE A 1 89 ? 11.043 2.696 -16.511 1.00 86.12 89 ILE A N 1
ATOM 692 C CA . ILE A 1 89 ? 10.894 1.297 -16.944 1.00 86.12 89 ILE A CA 1
ATOM 693 C C . ILE A 1 89 ? 11.937 0.915 -18.008 1.00 86.12 89 ILE A C 1
ATOM 695 O O . ILE A 1 89 ? 12.493 -0.179 -17.972 1.00 86.12 89 ILE A O 1
ATOM 699 N N . THR A 1 90 ? 12.265 1.840 -18.914 1.00 86.62 90 THR A N 1
ATOM 700 C CA . THR A 1 90 ? 13.235 1.624 -19.991 1.00 86.62 90 THR A CA 1
ATOM 701 C C . THR A 1 90 ? 14.638 1.400 -19.434 1.00 86.62 90 THR A C 1
ATOM 703 O O . THR A 1 90 ? 15.307 0.449 -19.825 1.00 86.62 90 THR A O 1
ATOM 706 N N . GLN A 1 91 ? 15.058 2.217 -18.465 1.00 84.75 91 GLN A N 1
ATOM 707 C CA . GLN A 1 91 ? 16.350 2.070 -17.790 1.00 84.75 91 GLN A CA 1
ATOM 708 C C . GLN A 1 91 ? 16.393 0.822 -16.896 1.00 84.75 91 GLN A C 1
ATOM 710 O O . GLN A 1 91 ? 17.411 0.134 -16.813 1.00 84.75 91 GLN A O 1
ATOM 715 N N . TRP A 1 92 ? 15.273 0.479 -16.260 1.00 86.38 92 TRP A N 1
ATOM 716 C CA . TRP A 1 92 ? 15.160 -0.751 -15.482 1.00 86.38 92 TRP A CA 1
ATOM 717 C C . TRP A 1 92 ? 15.383 -1.997 -16.348 1.00 86.38 92 TRP A C 1
ATOM 719 O O . TRP A 1 92 ? 16.073 -2.933 -15.945 1.00 86.38 92 TRP A O 1
ATOM 729 N N . LEU A 1 93 ? 14.828 -2.000 -17.564 1.00 87.31 93 LEU A N 1
ATOM 730 C CA . LEU A 1 93 ? 14.919 -3.114 -18.508 1.00 87.31 93 LEU A CA 1
ATOM 731 C C . LEU A 1 93 ? 16.293 -3.254 -19.176 1.00 87.31 93 LEU A C 1
ATOM 733 O O . LEU A 1 93 ? 16.595 -4.333 -19.684 1.00 87.31 93 LEU A O 1
ATOM 737 N N . THR A 1 94 ? 17.138 -2.223 -19.141 1.00 90.44 94 THR A N 1
ATOM 738 C CA . THR A 1 94 ? 18.504 -2.300 -19.681 1.00 90.44 94 THR A CA 1
ATOM 739 C C . THR A 1 94 ? 19.498 -2.954 -18.724 1.00 90.44 94 THR A C 1
ATOM 741 O O . THR A 1 94 ? 20.510 -3.484 -19.171 1.00 90.44 94 THR A O 1
ATOM 744 N N . TRP A 1 95 ? 19.228 -2.955 -17.415 1.00 87.88 95 TRP A N 1
ATOM 745 C CA . TRP A 1 95 ? 20.159 -3.521 -16.437 1.00 87.88 95 TRP A CA 1
ATOM 746 C C . TRP A 1 95 ? 20.191 -5.051 -16.475 1.00 87.88 95 TRP A C 1
ATOM 748 O O . TRP A 1 95 ? 19.133 -5.675 -16.609 1.00 87.88 95 TRP A O 1
ATOM 758 N N . PRO A 1 96 ? 21.359 -5.688 -16.297 1.00 88.81 96 PRO A N 1
ATOM 759 C CA . PRO A 1 96 ? 21.441 -7.130 -16.108 1.00 88.81 96 PRO A CA 1
ATOM 760 C C . PRO A 1 96 ? 20.814 -7.549 -14.768 1.00 88.81 96 PRO A C 1
ATOM 762 O O . PRO A 1 96 ? 20.752 -6.777 -13.811 1.00 88.81 96 PRO A O 1
ATOM 765 N N . LEU A 1 97 ? 20.344 -8.799 -14.681 1.00 85.94 97 LEU A N 1
ATOM 766 C CA . LEU A 1 97 ? 19.602 -9.307 -13.515 1.00 85.94 97 LEU A CA 1
ATOM 767 C C . LEU A 1 97 ? 20.368 -9.131 -12.193 1.00 85.94 97 LEU A C 1
ATOM 769 O O . LEU A 1 97 ? 19.768 -8.766 -11.183 1.00 85.94 97 LEU A O 1
ATOM 773 N N . ILE A 1 98 ? 21.686 -9.353 -12.218 1.00 91.56 98 ILE A N 1
ATOM 774 C CA . ILE A 1 98 ? 22.552 -9.262 -11.036 1.00 91.56 98 ILE A CA 1
ATOM 775 C C . ILE A 1 98 ? 22.590 -7.843 -10.449 1.00 91.56 98 ILE A C 1
ATOM 777 O O . ILE A 1 98 ? 22.723 -7.685 -9.241 1.00 91.56 98 ILE A O 1
ATOM 781 N N . GLU A 1 99 ? 22.405 -6.821 -11.289 1.00 86.44 99 GLU A N 1
ATOM 782 C CA . GLU A 1 99 ? 22.352 -5.421 -10.867 1.00 86.44 99 GLU A CA 1
ATOM 783 C C . GLU A 1 99 ? 20.948 -5.035 -10.392 1.00 86.44 99 GLU A C 1
ATOM 785 O O . GLU A 1 99 ? 20.805 -4.308 -9.414 1.00 86.44 99 GLU A O 1
ATOM 790 N N . ARG A 1 100 ? 19.884 -5.574 -11.001 1.00 89.12 100 ARG A N 1
ATOM 791 C CA . ARG A 1 100 ? 18.500 -5.244 -10.608 1.00 89.12 100 ARG A CA 1
ATOM 792 C C . ARG A 1 100 ? 18.162 -5.644 -9.176 1.00 89.12 100 ARG A C 1
ATOM 794 O O . ARG A 1 100 ? 17.413 -4.931 -8.515 1.00 89.12 100 ARG A O 1
ATOM 801 N N . ILE A 1 101 ? 18.682 -6.777 -8.703 1.00 90.94 101 ILE A N 1
ATOM 802 C CA . ILE A 1 101 ? 18.373 -7.316 -7.369 1.00 90.94 101 ILE A CA 1
ATOM 803 C C . ILE A 1 101 ? 18.732 -6.324 -6.247 1.00 90.94 101 ILE A C 1
ATOM 805 O O . ILE A 1 101 ? 17.829 -5.963 -5.487 1.00 90.94 101 ILE A O 1
ATOM 809 N N . PRO A 1 102 ? 19.989 -5.849 -6.113 1.00 92.12 102 PRO A N 1
ATOM 810 C CA . PRO A 1 102 ? 20.350 -4.918 -5.046 1.00 92.12 102 PRO A CA 1
ATOM 811 C C . PRO A 1 102 ? 19.626 -3.573 -5.167 1.00 92.12 102 PRO A C 1
ATOM 813 O O . PRO A 1 102 ? 19.216 -3.029 -4.143 1.00 92.12 102 PRO A O 1
ATOM 816 N N . TYR A 1 103 ? 19.393 -3.061 -6.382 1.00 90.94 103 TYR A N 1
ATOM 817 C CA . TYR A 1 103 ? 18.609 -1.835 -6.567 1.00 90.94 103 TYR A CA 1
ATOM 818 C C . TYR A 1 103 ? 17.160 -2.008 -6.112 1.00 90.94 103 TYR A C 1
ATOM 820 O O . TYR A 1 103 ? 16.653 -1.167 -5.373 1.00 90.94 103 TYR A O 1
ATOM 828 N N . LEU A 1 104 ? 16.501 -3.110 -6.488 1.00 91.62 104 LEU A N 1
ATOM 829 C CA . LEU A 1 104 ? 15.129 -3.397 -6.067 1.00 91.62 104 LEU A CA 1
ATOM 830 C C . LEU A 1 104 ? 15.038 -3.504 -4.546 1.00 91.62 104 LEU A C 1
ATOM 832 O O . LEU A 1 104 ? 14.183 -2.863 -3.938 1.00 91.62 104 LEU A O 1
ATOM 836 N N . LEU A 1 105 ? 15.940 -4.268 -3.925 1.00 93.88 105 LEU A N 1
ATOM 837 C CA . LEU A 1 105 ? 15.997 -4.387 -2.468 1.00 93.88 105 LEU A CA 1
ATOM 838 C C . LEU A 1 105 ? 16.242 -3.028 -1.801 1.00 93.88 105 LEU A C 1
ATOM 840 O O . LEU A 1 105 ? 15.601 -2.725 -0.797 1.00 93.88 105 LEU A O 1
ATOM 844 N N . GLY A 1 106 ? 17.104 -2.190 -2.383 1.00 94.12 106 GLY A N 1
ATOM 845 C CA . GLY A 1 106 ? 17.345 -0.822 -1.934 1.00 94.12 106 GLY A CA 1
ATOM 846 C C . GLY A 1 106 ? 16.084 0.043 -1.978 1.00 94.12 106 GLY A C 1
ATOM 847 O O . GLY A 1 106 ? 15.721 0.643 -0.968 1.00 94.12 106 GLY A O 1
ATOM 848 N N . PHE A 1 107 ? 15.368 0.064 -3.106 1.00 93.38 107 PHE A N 1
ATOM 849 C CA . PHE A 1 107 ? 14.114 0.814 -3.234 1.00 93.38 107 PHE A CA 1
ATOM 850 C C . PHE A 1 107 ? 13.050 0.329 -2.249 1.00 93.38 107 PHE A C 1
ATOM 852 O O . PHE A 1 107 ? 12.404 1.154 -1.604 1.00 93.38 107 PHE A O 1
ATOM 859 N N . VAL A 1 108 ? 12.903 -0.989 -2.072 1.00 94.81 108 VAL A N 1
ATOM 860 C CA . VAL A 1 108 ? 11.966 -1.569 -1.097 1.00 94.81 108 VAL A CA 1
ATOM 861 C C . VAL A 1 108 ? 12.342 -1.168 0.330 1.00 94.81 108 VAL A C 1
ATOM 863 O O . VAL A 1 108 ? 11.474 -0.745 1.093 1.00 94.81 108 VAL A O 1
ATOM 866 N N . ALA A 1 109 ? 13.625 -1.247 0.693 1.00 95.81 109 ALA A N 1
ATOM 867 C CA . ALA A 1 109 ? 14.100 -0.872 2.021 1.00 95.81 109 ALA A CA 1
ATOM 868 C C . ALA A 1 109 ? 13.882 0.621 2.310 1.00 95.81 109 ALA A C 1
ATOM 870 O O . ALA A 1 109 ? 13.398 0.972 3.386 1.00 95.81 109 ALA A O 1
ATOM 871 N N . ILE A 1 110 ? 14.180 1.498 1.346 1.00 94.88 110 ILE A N 1
ATOM 872 C CA . ILE A 1 110 ? 13.976 2.946 1.487 1.00 94.88 110 ILE A CA 1
ATOM 873 C C . ILE A 1 110 ? 12.483 3.277 1.563 1.00 94.88 110 ILE A C 1
ATOM 875 O O . ILE A 1 110 ? 12.075 4.031 2.443 1.00 94.88 110 ILE A O 1
ATOM 879 N N . ALA A 1 111 ? 11.650 2.685 0.705 1.00 94.62 111 ALA A N 1
ATOM 880 C CA . ALA A 1 111 ? 10.202 2.879 0.738 1.00 94.62 111 ALA A CA 1
ATOM 881 C C . ALA A 1 111 ? 9.600 2.440 2.085 1.00 94.62 111 ALA A C 1
ATOM 883 O O . ALA A 1 111 ? 8.802 3.173 2.676 1.00 94.62 111 ALA A O 1
ATOM 884 N N . ALA A 1 112 ? 10.037 1.292 2.617 1.00 94.19 112 ALA A N 1
ATOM 885 C CA . ALA A 1 112 ? 9.638 0.816 3.939 1.00 94.19 112 ALA A CA 1
ATOM 886 C C . ALA A 1 112 ? 10.082 1.777 5.056 1.00 94.19 112 ALA A C 1
ATOM 888 O O . ALA A 1 112 ? 9.308 2.057 5.974 1.00 94.19 112 ALA A O 1
ATOM 889 N N . LEU A 1 113 ? 11.299 2.323 4.959 1.00 95.50 113 LEU A N 1
ATOM 890 C CA . LEU A 1 113 ? 11.816 3.333 5.884 1.00 95.50 113 LEU A CA 1
ATOM 891 C C . LEU A 1 113 ? 10.990 4.619 5.847 1.00 95.50 113 LEU A C 1
ATOM 893 O O . LEU A 1 113 ? 10.616 5.118 6.905 1.00 95.50 113 LEU A O 1
ATOM 897 N N . ILE A 1 114 ? 10.662 5.129 4.657 1.00 94.25 114 ILE A N 1
ATOM 898 C CA . ILE A 1 114 ? 9.815 6.317 4.484 1.00 94.25 114 ILE A CA 1
ATOM 899 C C . ILE A 1 114 ? 8.457 6.078 5.134 1.00 94.25 114 ILE A C 1
ATOM 901 O O . ILE A 1 114 ? 8.041 6.866 5.978 1.00 94.25 114 ILE A O 1
ATOM 905 N N . TYR A 1 115 ? 7.803 4.959 4.819 1.00 93.75 115 TYR A N 1
ATOM 906 C CA . TYR A 1 115 ? 6.512 4.618 5.408 1.00 93.75 115 TYR A CA 1
ATOM 907 C C . TYR A 1 115 ? 6.575 4.577 6.943 1.00 93.75 115 TYR A C 1
ATOM 909 O O . TYR A 1 115 ? 5.766 5.218 7.619 1.00 93.75 115 TYR A O 1
ATOM 917 N N . ALA A 1 116 ? 7.561 3.869 7.504 1.00 92.62 116 ALA A N 1
ATOM 918 C CA . ALA A 1 116 ? 7.733 3.748 8.948 1.00 92.62 116 ALA A CA 1
ATOM 919 C C . ALA A 1 116 ? 8.017 5.104 9.614 1.00 92.62 116 ALA A C 1
ATOM 921 O O . ALA A 1 116 ? 7.391 5.434 10.622 1.00 92.62 116 ALA A O 1
ATOM 922 N N . MET A 1 117 ? 8.911 5.913 9.041 1.00 93.56 117 MET A N 1
ATOM 923 C CA . MET A 1 117 ? 9.264 7.230 9.575 1.00 93.56 117 MET A CA 1
ATOM 924 C C . MET A 1 117 ? 8.086 8.194 9.514 1.00 93.56 117 MET A C 1
ATOM 926 O O . MET A 1 117 ? 7.775 8.841 10.512 1.00 93.56 117 MET A O 1
ATOM 930 N N . THR A 1 118 ? 7.369 8.247 8.394 1.00 92.62 118 THR A N 1
ATOM 931 C CA . THR A 1 118 ? 6.179 9.088 8.262 1.00 92.62 118 THR A CA 1
ATOM 932 C C . THR A 1 118 ? 5.098 8.686 9.263 1.00 92.62 118 THR A C 1
ATOM 934 O O . THR A 1 118 ? 4.480 9.552 9.884 1.00 92.62 118 THR A O 1
ATOM 937 N N . LEU A 1 119 ? 4.898 7.385 9.481 1.00 90.44 119 LEU A N 1
ATOM 938 C CA . LEU A 1 119 ? 3.941 6.872 10.456 1.00 90.44 119 LEU A CA 1
ATOM 939 C C . LEU A 1 119 ? 4.341 7.267 11.895 1.00 90.44 119 LEU A C 1
ATOM 941 O O . LEU A 1 119 ? 3.509 7.790 12.643 1.00 90.44 119 LEU A O 1
ATOM 945 N N . LEU A 1 120 ? 5.621 7.105 12.258 1.00 88.38 120 LEU A N 1
ATOM 946 C CA . LEU A 1 120 ? 6.174 7.500 13.562 1.00 88.38 120 LEU A CA 1
ATOM 947 C C . LEU A 1 120 ? 6.057 9.012 13.812 1.00 88.38 120 LEU A C 1
ATOM 949 O O . LEU A 1 120 ? 5.552 9.418 14.861 1.00 88.38 120 LEU A O 1
ATOM 953 N N . ILE A 1 121 ? 6.458 9.842 12.842 1.00 90.25 121 ILE A N 1
ATOM 954 C CA . ILE A 1 121 ? 6.393 11.313 12.925 1.00 90.25 121 ILE A CA 1
ATOM 955 C C . ILE A 1 121 ? 4.943 11.787 13.032 1.00 90.25 121 ILE A C 1
ATOM 957 O O . ILE A 1 121 ? 4.635 12.677 13.822 1.00 90.25 121 ILE A O 1
ATOM 961 N N . SER A 1 122 ? 4.020 11.143 12.313 1.00 87.00 122 SER A N 1
ATOM 962 C CA . SER A 1 122 ? 2.591 11.470 12.389 1.00 87.00 122 SER A CA 1
ATOM 963 C C . SER A 1 122 ? 1.961 11.101 13.743 1.00 87.00 122 SER A C 1
ATOM 965 O O . SER A 1 122 ? 0.771 11.342 13.970 1.00 87.00 122 SER A O 1
ATOM 967 N N . GLY A 1 123 ? 2.735 10.519 14.666 1.00 82.25 123 GLY A N 1
ATOM 968 C CA . GLY A 1 123 ? 2.336 10.222 16.037 1.00 82.25 123 GLY A CA 1
ATOM 969 C C . GLY A 1 123 ? 1.708 8.843 16.208 1.00 82.25 123 GLY A C 1
ATOM 970 O O . GLY A 1 123 ? 0.946 8.633 17.158 1.00 82.25 123 GLY A O 1
ATOM 971 N N . PHE A 1 124 ? 1.968 7.909 15.291 1.00 80.81 124 PHE A N 1
ATOM 972 C CA . PHE A 1 124 ? 1.647 6.504 15.501 1.00 80.81 124 PHE A CA 1
ATOM 973 C C . PHE A 1 124 ? 2.637 5.906 16.503 1.00 80.81 124 PHE A C 1
ATOM 975 O O . PHE A 1 124 ? 3.851 5.970 16.323 1.00 80.81 124 PHE A O 1
ATOM 982 N N . ARG A 1 125 ? 2.121 5.311 17.578 1.00 77.44 125 ARG A N 1
ATOM 983 C CA . ARG A 1 125 ? 2.932 4.600 18.569 1.00 77.44 125 ARG A CA 1
ATOM 984 C C . ARG A 1 125 ? 2.645 3.104 18.429 1.00 77.44 125 ARG A C 1
ATOM 986 O O . ARG A 1 125 ? 1.482 2.735 18.576 1.00 77.44 125 ARG A O 1
ATOM 993 N N . PRO A 1 126 ? 3.656 2.231 18.250 1.00 66.44 126 PRO A N 1
ATOM 994 C CA . PRO A 1 126 ? 3.463 0.775 18.186 1.00 66.44 126 PRO A CA 1
ATOM 995 C C . PRO A 1 126 ? 2.718 0.201 19.402 1.00 66.44 126 PRO A C 1
ATOM 997 O O . PRO A 1 126 ? 2.018 -0.801 19.299 1.00 66.44 126 PRO A O 1
ATOM 1000 N N . LYS A 1 127 ? 2.789 0.891 20.550 1.00 65.00 127 LYS A N 1
ATOM 1001 C CA . LYS A 1 127 ? 2.023 0.564 21.762 1.00 65.00 127 LYS A CA 1
ATOM 1002 C C . LYS A 1 127 ? 0.497 0.671 21.594 1.00 65.00 127 LYS A C 1
ATOM 1004 O O . LYS A 1 127 ? -0.214 0.107 22.409 1.00 65.00 127 LYS A O 1
ATOM 1009 N N . HIS A 1 128 ? -0.025 1.345 20.563 1.00 61.69 128 HIS A N 1
ATOM 1010 C CA . HIS A 1 128 ? -1.468 1.369 20.267 1.00 61.69 128 HIS A CA 1
ATOM 1011 C C . HIS A 1 128 ? -1.992 0.045 19.687 1.00 61.69 128 HIS A C 1
ATOM 1013 O O . HIS A 1 128 ? -3.199 -0.167 19.683 1.00 61.69 128 HIS A O 1
ATOM 1019 N N . LEU A 1 129 ? -1.106 -0.831 19.199 1.00 58.47 129 LEU A N 1
ATOM 1020 C CA . LEU A 1 129 ? -1.461 -2.172 18.721 1.00 58.47 129 LEU A CA 1
ATOM 1021 C C . LEU A 1 129 ? -1.389 -3.234 19.829 1.00 58.47 129 LEU A C 1
ATOM 1023 O O . LEU A 1 129 ? -1.765 -4.380 19.597 1.00 58.47 129 LEU A O 1
ATOM 1027 N N . GLN A 1 130 ? -0.909 -2.877 21.026 1.00 55.84 130 GLN A N 1
ATOM 1028 C CA . GLN A 1 130 ? -0.919 -3.789 22.165 1.00 55.84 130 GLN A CA 1
ATOM 1029 C C . GLN A 1 130 ? -2.345 -3.875 22.709 1.00 55.84 130 GLN A C 1
ATOM 1031 O O . GLN A 1 130 ? -2.847 -2.942 23.336 1.00 55.84 130 GLN A O 1
ATOM 1036 N N . VAL A 1 131 ? -2.997 -5.003 22.435 1.00 50.97 131 VAL A N 1
ATOM 1037 C CA . VAL A 1 131 ? -4.225 -5.408 23.118 1.00 50.97 131 VAL A CA 1
ATOM 1038 C C . VAL A 1 131 ? -3.845 -5.653 24.580 1.00 50.97 131 VAL A C 1
ATOM 1040 O O . VAL A 1 131 ? -3.011 -6.515 24.855 1.00 50.97 131 VAL A O 1
ATOM 1043 N N . LYS A 1 132 ? -4.375 -4.832 25.490 1.00 41.44 132 LYS A N 1
ATOM 1044 C CA . LYS A 1 132 ? -4.367 -5.130 26.927 1.00 41.44 132 LYS A CA 1
ATOM 1045 C C . LYS A 1 132 ? -5.418 -6.183 27.235 1.00 41.44 132 LYS A C 1
ATOM 1047 O O . LYS A 1 132 ? -6.507 -6.088 26.625 1.00 41.44 132 LYS A O 1
#